Protein AF-A0A954LPU4-F1 (afdb_monomer)

Mean predicted aligned error: 6.46 Å

Secondary structure (DSSP, 8-state):
--HHHHHHHHHHHHHHHHTTSTT---HHHHHHHHHHHHHHHT--HHHHHHHHHHHHHHHHHHHHSS--HHHHHHHHHH-

Nearest PDB structures (foldseek):
  5n8y-assembly1_M  TM=4.790E-01  e=3.927E+00  Synechococcus elongatus
  4g86-assembly1_B  TM=5.015E-01  e=5.611E+00  Synechococcus elongatus PCC 7942 = FACHB-805
  1r8j-assembly1_A  TM=4.790E-01  e=5.955E+00  Synechococcus elongatus PCC 7942 = FACHB-805

pLDDT: mean 80.1, std 10.92, range [44.56, 92.25]

Solvent-accessible surface area (backbone atoms only — not comparable to full-atom values): 4564 Å² total; per-residue (Å²): 132,63,62,64,38,42,49,49,47,52,49,52,51,50,48,61,57,49,52,65,44,92,87,44,85,47,70,64,58,56,51,49,51,53,52,50,50,59,61,54,70,73,52,50,73,70,55,50,52,47,36,54,57,24,43,54,47,50,42,52,52,40,64,75,53,86,59,51,67,69,61,50,52,53,52,58,74,77,110

Foldseek 3Di:
DLVVLLVVLVLLLVLVLVCPPPPDPPVVSVVVVVVVVVVCVPDDPVSVVSNLVSLVVVLVVCVVPVNDPSSNVSSVVVD

Structure (mmCIF, N/CA/C/O backbone):
data_AF-A0A954LPU4-F1
#
_entry.id   AF-A0A954LPU4-F1
#
loop_
_atom_site.group_PDB
_atom_site.id
_atom_site.type_symbol
_atom_site.label_atom_id
_atom_site.label_alt_id
_atom_site.label_comp_id
_atom_site.label_asym_id
_atom_site.label_entity_id
_atom_site.label_seq_id
_atom_site.pdbx_PDB_ins_code
_atom_site.Cartn_x
_atom_site.Cartn_y
_atom_site.Cartn_z
_atom_site.occupancy
_atom_site.B_iso_or_equiv
_atom_site.auth_seq_id
_atom_site.auth_comp_id
_atom_site.auth_asym_id
_atom_site.auth_atom_id
_atom_site.pdbx_PDB_model_num
ATOM 1 N N . MET A 1 1 ? -14.167 -1.688 -4.164 1.00 44.56 1 MET A N 1
ATOM 2 C CA . MET A 1 1 ? -13.560 -0.356 -4.353 1.00 44.56 1 MET A CA 1
ATOM 3 C C . MET A 1 1 ? -13.448 0.337 -3.002 1.00 44.56 1 MET A C 1
ATOM 5 O O . MET A 1 1 ? -14.300 1.149 -2.665 1.00 44.56 1 MET A O 1
ATOM 9 N N . ASN A 1 2 ? -12.427 0.002 -2.212 1.00 55.62 2 ASN A N 1
ATOM 10 C CA . ASN A 1 2 ? -11.997 0.867 -1.110 1.00 55.62 2 ASN A CA 1
ATOM 11 C C . ASN A 1 2 ? -10.905 1.766 -1.704 1.00 55.62 2 ASN A C 1
ATOM 13 O O . ASN A 1 2 ? -9.720 1.590 -1.448 1.00 55.62 2 ASN A O 1
ATOM 17 N N . THR A 1 3 ? -11.330 2.677 -2.585 1.00 79.25 3 THR A N 1
ATOM 18 C CA . THR A 1 3 ? -10.472 3.356 -3.574 1.00 79.25 3 THR A CA 1
ATOM 19 C C . THR A 1 3 ? -9.274 4.076 -2.968 1.00 79.25 3 THR A C 1
ATOM 21 O O . THR A 1 3 ? -8.237 4.161 -3.610 1.00 79.25 3 THR A O 1
ATOM 24 N N . ILE A 1 4 ? -9.398 4.568 -1.734 1.00 86.88 4 ILE A N 1
ATOM 25 C CA . ILE A 1 4 ? -8.327 5.293 -1.042 1.00 86.88 4 ILE A CA 1
ATOM 26 C C . ILE A 1 4 ? -7.259 4.338 -0.502 1.00 86.88 4 ILE A C 1
ATOM 28 O O . ILE A 1 4 ? -6.078 4.636 -0.617 1.00 86.88 4 ILE A O 1
ATOM 32 N N . ALA A 1 5 ? -7.651 3.191 0.060 1.00 87.12 5 ALA A N 1
ATOM 33 C CA . ALA A 1 5 ? -6.693 2.219 0.588 1.00 87.12 5 ALA A CA 1
ATOM 34 C C . ALA A 1 5 ? -5.872 1.593 -0.546 1.00 87.12 5 ALA A C 1
ATOM 36 O O . ALA A 1 5 ? -4.657 1.493 -0.435 1.00 87.12 5 ALA A O 1
ATOM 37 N N . ASP A 1 6 ? -6.536 1.248 -1.654 1.00 87.12 6 ASP A N 1
ATOM 38 C CA . ASP A 1 6 ? -5.870 0.749 -2.860 1.00 87.12 6 ASP A CA 1
ATOM 39 C C . ASP A 1 6 ? -4.907 1.813 -3.430 1.00 87.12 6 ASP A C 1
ATOM 41 O O . ASP A 1 6 ? -3.745 1.520 -3.701 1.00 87.12 6 ASP A O 1
ATOM 45 N N 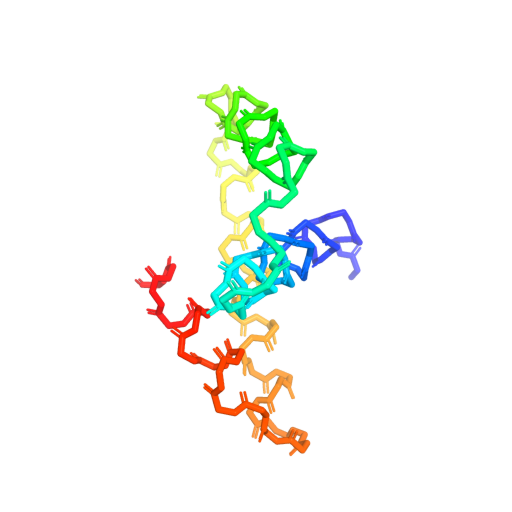. ALA A 1 7 ? -5.345 3.075 -3.528 1.00 88.00 7 ALA A N 1
ATOM 46 C CA . ALA A 1 7 ? -4.493 4.170 -3.997 1.00 88.00 7 ALA A CA 1
ATOM 47 C C . ALA A 1 7 ? -3.286 4.428 -3.081 1.00 88.00 7 ALA A C 1
ATOM 49 O O . ALA A 1 7 ? -2.195 4.689 -3.581 1.00 88.00 7 ALA A O 1
ATOM 50 N N . LEU A 1 8 ? -3.461 4.342 -1.758 1.00 88.31 8 LEU A N 1
ATOM 51 C CA . LEU A 1 8 ? -2.375 4.561 -0.803 1.00 88.31 8 LEU A CA 1
ATOM 52 C C . LEU A 1 8 ? -1.314 3.461 -0.899 1.00 88.31 8 LEU A C 1
ATOM 54 O O . LEU A 1 8 ? -0.127 3.767 -0.891 1.00 88.31 8 LEU A O 1
ATOM 58 N N . VAL A 1 9 ? -1.742 2.204 -1.040 1.00 88.06 9 VAL A N 1
ATOM 59 C CA . VAL A 1 9 ? -0.842 1.064 -1.255 1.00 88.06 9 VAL A CA 1
ATOM 60 C C . VAL A 1 9 ? -0.024 1.261 -2.532 1.00 88.06 9 VAL A C 1
ATOM 62 O O . VAL A 1 9 ? 1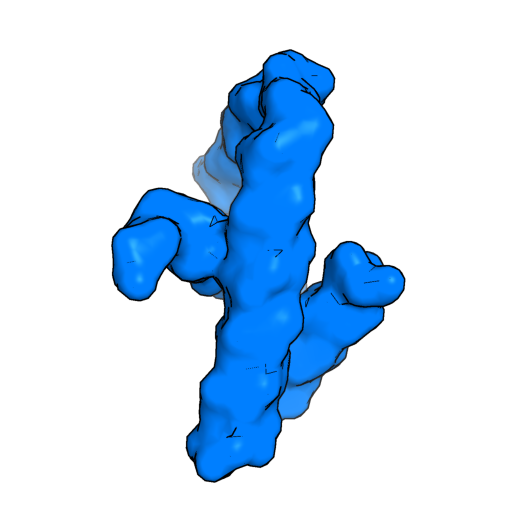.198 1.178 -2.495 1.00 88.06 9 VAL A O 1
ATOM 65 N N . TYR A 1 10 ? -0.666 1.605 -3.651 1.00 86.62 10 TYR A N 1
ATOM 66 C CA . TYR A 1 10 ? 0.061 1.884 -4.893 1.00 86.62 10 TYR A CA 1
ATOM 67 C C . TYR A 1 10 ? 1.016 3.078 -4.773 1.00 86.62 10 TYR A C 1
ATOM 69 O O . TYR A 1 10 ? 2.125 3.012 -5.297 1.00 86.62 10 TYR A O 1
ATOM 77 N N . ALA A 1 11 ? 0.606 4.155 -4.095 1.00 87.75 11 ALA A N 1
ATOM 78 C CA . ALA A 1 11 ? 1.425 5.352 -3.931 1.00 87.75 11 ALA A CA 1
ATOM 79 C C . ALA A 1 11 ? 2.681 5.079 -3.096 1.00 87.75 11 ALA A C 1
ATOM 81 O O . ALA A 1 11 ? 3.773 5.441 -3.519 1.00 87.75 11 ALA A O 1
ATOM 82 N N . VAL A 1 12 ? 2.543 4.411 -1.946 1.00 87.00 12 VAL A N 1
ATOM 83 C CA . VAL A 1 12 ? 3.693 4.091 -1.089 1.00 87.00 12 VAL A CA 1
ATOM 84 C C . VAL A 1 12 ? 4.645 3.140 -1.815 1.00 87.00 12 VAL A C 1
ATOM 86 O O . VAL A 1 12 ? 5.834 3.426 -1.853 1.00 87.00 12 VAL A O 1
ATOM 89 N N . THR A 1 13 ? 4.151 2.089 -2.478 1.00 86.69 13 THR A N 1
ATOM 90 C CA . THR A 1 13 ? 5.015 1.186 -3.259 1.00 86.69 13 THR A CA 1
ATOM 91 C C . THR A 1 13 ? 5.726 1.902 -4.401 1.00 86.69 13 THR A C 1
ATOM 93 O O . THR A 1 13 ? 6.919 1.705 -4.603 1.00 86.69 13 THR A O 1
ATOM 96 N N . TYR A 1 14 ? 5.036 2.782 -5.128 1.00 84.56 14 TYR A N 1
ATOM 97 C CA . TYR A 1 14 ? 5.664 3.571 -6.185 1.00 84.56 14 TYR A CA 1
ATOM 98 C C . TYR A 1 14 ? 6.788 4.467 -5.647 1.00 84.56 14 TYR A C 1
ATOM 100 O O . TYR A 1 14 ? 7.876 4.474 -6.216 1.00 84.56 14 TYR A O 1
ATOM 108 N N . ILE A 1 15 ? 6.543 5.188 -4.546 1.00 82.69 15 ILE A N 1
ATOM 109 C CA . ILE A 1 15 ? 7.539 6.081 -3.940 1.00 82.69 15 ILE A CA 1
ATOM 110 C C . ILE A 1 15 ? 8.735 5.273 -3.410 1.00 82.69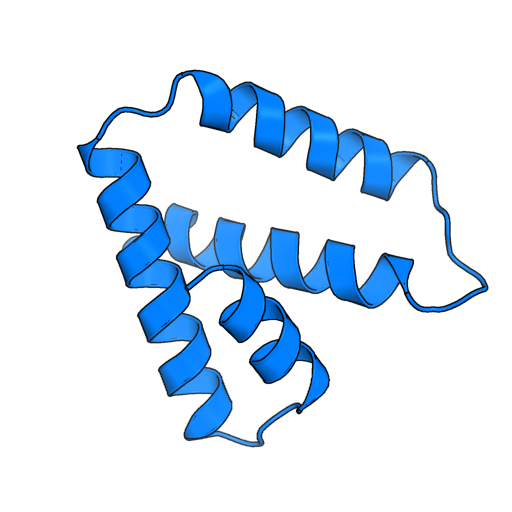 15 ILE A C 1
ATOM 112 O O . ILE A 1 15 ? 9.877 5.618 -3.702 1.00 82.69 15 ILE A O 1
ATOM 116 N N . SER A 1 16 ? 8.488 4.160 -2.710 1.00 80.06 16 SER A N 1
ATOM 117 C CA . SER A 1 16 ? 9.540 3.273 -2.188 1.00 80.06 16 SER A CA 1
ATOM 118 C C . SER A 1 16 ? 10.446 2.719 -3.288 1.00 80.06 16 SER A C 1
ATOM 120 O O . SER A 1 16 ? 11.661 2.653 -3.118 1.00 80.06 16 SER A O 1
ATOM 122 N N . LEU A 1 17 ? 9.865 2.322 -4.423 1.00 78.75 17 LEU A N 1
ATOM 123 C CA . LEU A 1 17 ? 10.620 1.771 -5.547 1.00 78.75 17 LEU A CA 1
ATOM 124 C C . LEU A 1 17 ? 11.378 2.850 -6.320 1.00 78.75 17 LEU A C 1
ATOM 126 O O . LEU A 1 17 ? 12.525 2.632 -6.706 1.00 78.75 17 LEU A O 1
ATOM 130 N N . ARG A 1 18 ? 10.766 4.025 -6.498 1.00 72.94 18 ARG A N 1
ATOM 131 C CA . ARG A 1 18 ? 11.389 5.165 -7.173 1.00 72.94 18 ARG A CA 1
ATOM 132 C C . ARG A 1 18 ? 12.582 5.717 -6.391 1.00 72.94 18 ARG A C 1
ATOM 134 O O . ARG A 1 18 ? 13.607 5.994 -7.002 1.00 72.94 18 ARG A O 1
ATOM 141 N N . GLY A 1 19 ? 12.497 5.785 -5.060 1.00 61.34 19 GLY A N 1
ATOM 142 C CA . GLY A 1 19 ? 13.621 6.181 -4.199 1.00 61.34 19 GLY A CA 1
ATOM 143 C C . GLY A 1 19 ? 14.804 5.197 -4.211 1.00 61.34 19 GLY A C 1
ATOM 144 O O . GLY A 1 19 ? 15.895 5.526 -3.760 1.00 61.34 19 GLY A O 1
ATOM 145 N N . GLY A 1 20 ? 14.625 3.982 -4.746 1.00 60.59 20 GLY A N 1
ATOM 146 C CA . GLY A 1 20 ? 15.708 3.014 -4.952 1.00 60.59 20 GLY A CA 1
ATOM 147 C C . GLY A 1 20 ? 16.550 3.267 -6.212 1.00 60.59 20 GLY A C 1
ATOM 148 O O . GLY A 1 20 ? 17.671 2.754 -6.319 1.00 60.59 20 GLY A O 1
ATOM 149 N N . GLU A 1 21 ? 16.047 4.055 -7.167 1.00 60.75 21 GLU A N 1
ATOM 150 C CA . GLU A 1 21 ? 16.806 4.475 -8.343 1.00 60.75 21 GLU A CA 1
ATOM 151 C C . GLU A 1 21 ? 17.751 5.618 -7.938 1.00 60.75 21 GLU A C 1
ATOM 153 O O . GLU A 1 21 ? 17.321 6.730 -7.655 1.00 60.75 21 GLU A O 1
ATOM 158 N N . LYS A 1 22 ? 19.059 5.320 -7.908 1.00 54.28 22 LYS A N 1
ATOM 159 C CA . LYS A 1 22 ? 20.193 6.130 -7.394 1.00 54.28 22 LYS A CA 1
ATOM 160 C C . LYS A 1 22 ? 20.285 7.617 -7.793 1.00 54.28 22 LYS A C 1
ATOM 162 O O . LYS A 1 22 ? 21.197 8.283 -7.311 1.00 54.28 22 LYS A O 1
ATOM 167 N N . ASP A 1 23 ? 19.401 8.118 -8.644 1.00 55.62 23 ASP A N 1
ATOM 168 C CA . ASP A 1 23 ? 19.409 9.490 -9.154 1.00 55.62 23 ASP A CA 1
ATOM 169 C C . ASP A 1 23 ? 18.244 10.358 -8.626 1.00 55.62 23 ASP A C 1
ATOM 171 O O . ASP A 1 23 ? 18.190 11.541 -8.961 1.00 55.62 23 ASP A O 1
ATOM 175 N N . PHE A 1 24 ? 17.339 9.820 -7.791 1.00 53.81 24 PHE A N 1
ATOM 176 C CA . PHE A 1 24 ? 16.141 10.530 -7.311 1.00 53.81 24 PHE A CA 1
ATOM 177 C C . PHE A 1 24 ? 15.863 10.344 -5.807 1.00 53.81 24 PHE A C 1
ATOM 179 O O . PHE A 1 24 ? 14.747 10.008 -5.415 1.00 53.81 24 PHE A O 1
ATOM 186 N N . ASP A 1 25 ? 16.844 10.635 -4.946 1.00 55.25 25 ASP A N 1
ATOM 187 C CA . ASP A 1 25 ? 16.540 11.073 -3.571 1.00 55.25 25 ASP A CA 1
ATOM 188 C C . ASP A 1 25 ? 15.956 12.500 -3.649 1.00 55.25 25 ASP A C 1
ATOM 190 O O . ASP A 1 25 ? 16.619 13.489 -3.336 1.00 55.25 25 ASP A O 1
ATOM 194 N N . ASP A 1 26 ? 14.738 12.624 -4.180 1.00 62.22 26 ASP A N 1
ATOM 195 C CA . ASP A 1 26 ? 13.985 13.874 -4.127 1.00 62.22 26 ASP A CA 1
ATOM 196 C C . ASP A 1 26 ? 13.442 13.993 -2.697 1.00 62.22 26 ASP A C 1
ATOM 198 O O . ASP A 1 26 ? 12.634 13.168 -2.263 1.00 62.22 26 ASP A O 1
ATOM 202 N N . ASP A 1 27 ? 13.878 15.010 -1.948 1.00 66.81 27 ASP A N 1
ATOM 203 C CA . ASP A 1 27 ? 13.435 15.275 -0.564 1.00 66.81 27 ASP A CA 1
ATOM 204 C C . ASP A 1 27 ? 11.890 15.287 -0.432 1.00 66.81 27 ASP A C 1
ATOM 206 O O . ASP A 1 27 ? 11.330 15.040 0.640 1.00 66.81 27 ASP A O 1
ATOM 210 N N . GLU A 1 28 ? 11.184 15.545 -1.538 1.00 71.62 28 GLU A N 1
ATOM 211 C CA . GLU A 1 28 ? 9.726 15.498 -1.652 1.00 71.62 28 GLU A CA 1
ATOM 212 C C . GLU A 1 28 ? 9.137 14.090 -1.440 1.00 71.62 28 GLU A C 1
ATOM 214 O O . GLU A 1 28 ? 8.107 13.957 -0.771 1.00 71.62 28 GLU A O 1
ATOM 219 N N . ASP A 1 29 ? 9.791 13.040 -1.946 1.00 76.88 29 ASP A N 1
ATOM 220 C CA . ASP A 1 29 ? 9.338 11.647 -1.832 1.00 76.88 29 ASP A CA 1
ATOM 221 C C . ASP A 1 29 ? 9.497 11.143 -0.381 1.00 76.88 29 ASP A C 1
ATOM 223 O O . ASP A 1 29 ? 8.594 10.502 0.172 1.00 76.88 29 ASP A O 1
ATOM 227 N N . VAL A 1 30 ? 10.581 11.542 0.297 1.00 77.56 30 VAL A N 1
ATOM 228 C CA . VAL A 1 30 ? 10.776 11.297 1.738 1.00 77.56 30 VAL A CA 1
ATOM 229 C C . VAL A 1 30 ? 9.705 12.022 2.559 1.00 77.56 30 VAL A C 1
ATOM 231 O O . VAL A 1 30 ? 9.044 11.405 3.398 1.00 77.56 30 VAL A O 1
ATOM 234 N N . GLY 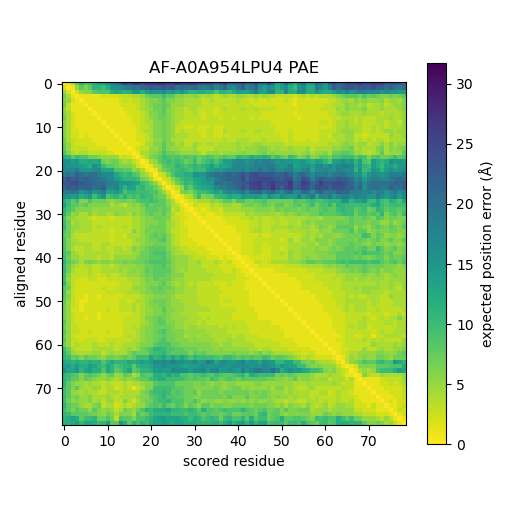A 1 31 ? 9.460 13.308 2.282 1.00 81.19 31 GLY A N 1
ATOM 235 C CA . GLY A 1 31 ? 8.434 14.091 2.979 1.00 81.19 31 GLY A CA 1
ATOM 236 C C . GLY A 1 31 ? 7.011 13.551 2.782 1.00 81.19 31 GLY A C 1
ATOM 237 O O . GLY A 1 31 ? 6.183 13.592 3.703 1.00 81.19 31 GLY A O 1
ATOM 238 N N . ALA A 1 32 ? 6.715 12.992 1.605 1.00 83.56 32 ALA A N 1
ATOM 239 C CA . ALA A 1 32 ? 5.451 12.317 1.335 1.00 83.56 32 ALA A CA 1
ATOM 240 C C . ALA A 1 32 ? 5.295 11.044 2.183 1.00 83.56 32 ALA A C 1
ATOM 242 O O . ALA A 1 32 ? 4.250 10.860 2.817 1.00 83.56 32 ALA A O 1
ATOM 243 N N . LEU A 1 33 ? 6.331 10.200 2.265 1.00 82.56 33 LEU A N 1
ATOM 244 C CA . LEU A 1 33 ? 6.313 8.997 3.105 1.00 82.56 33 LEU A CA 1
ATOM 245 C C . LEU A 1 33 ? 6.185 9.332 4.595 1.00 82.56 33 LEU A C 1
ATOM 247 O O . LEU A 1 33 ? 5.385 8.704 5.291 1.00 82.56 33 LEU A O 1
ATOM 251 N N . GLU A 1 34 ? 6.894 10.351 5.084 1.00 83.94 34 GLU A N 1
ATOM 252 C CA . GLU A 1 34 ? 6.770 10.819 6.470 1.00 83.94 34 GLU A CA 1
ATOM 253 C C . GLU A 1 34 ? 5.351 11.313 6.781 1.00 83.94 34 GLU A C 1
ATOM 255 O O . GLU A 1 34 ? 4.782 10.980 7.825 1.00 83.94 34 GLU A O 1
ATOM 260 N N . SER A 1 35 ? 4.737 12.053 5.853 1.00 85.75 35 SER A N 1
ATOM 261 C CA . SER A 1 35 ? 3.362 12.546 5.995 1.00 85.75 35 SER A CA 1
ATOM 262 C C . SER A 1 35 ? 2.344 11.404 6.024 1.00 85.75 35 SER A C 1
ATOM 264 O O . SER A 1 35 ? 1.422 11.407 6.847 1.00 85.75 35 SER A O 1
ATOM 266 N N . ILE A 1 36 ? 2.518 10.400 5.158 1.00 86.50 36 ILE A N 1
ATOM 267 C CA . ILE A 1 36 ? 1.683 9.193 5.136 1.00 86.50 36 ILE A CA 1
ATOM 268 C C . ILE A 1 36 ? 1.853 8.415 6.445 1.00 86.50 36 ILE A C 1
ATOM 270 O O . ILE A 1 36 ? 0.859 8.052 7.076 1.00 86.50 36 ILE A O 1
ATOM 274 N N . ALA A 1 37 ? 3.087 8.214 6.909 1.00 85.75 37 ALA A N 1
ATOM 275 C CA . ALA A 1 37 ? 3.368 7.528 8.166 1.00 85.75 37 ALA A CA 1
ATOM 276 C C . ALA A 1 37 ? 2.745 8.256 9.370 1.00 85.75 37 ALA A C 1
ATOM 278 O O . ALA A 1 37 ? 2.118 7.623 10.224 1.00 85.75 37 ALA A O 1
ATOM 279 N N . ALA A 1 38 ? 2.846 9.587 9.416 1.00 86.81 38 ALA A N 1
ATOM 280 C CA . ALA A 1 38 ? 2.225 10.404 10.453 1.00 86.81 38 ALA A CA 1
ATOM 281 C C . ALA A 1 38 ? 0.692 10.279 10.445 1.00 86.81 38 ALA A C 1
ATOM 283 O O . ALA A 1 38 ? 0.085 10.121 11.506 1.00 86.81 38 ALA A O 1
ATOM 284 N N . MET A 1 39 ? 0.064 10.282 9.263 1.00 85.12 39 MET A N 1
ATOM 285 C CA . MET A 1 39 ? -1.381 10.075 9.118 1.00 85.12 39 MET A CA 1
ATOM 286 C C . MET A 1 39 ? -1.807 8.677 9.588 1.00 85.12 39 MET A C 1
ATOM 288 O O . MET A 1 39 ? -2.817 8.530 10.274 1.00 85.12 39 MET A O 1
ATOM 292 N N . LEU A 1 40 ? -1.025 7.647 9.262 1.00 86.06 40 LEU A N 1
ATOM 293 C CA . LEU A 1 40 ? -1.321 6.261 9.629 1.00 86.06 40 LEU A CA 1
ATOM 294 C C . LEU A 1 40 ? -1.025 5.937 11.101 1.00 86.06 40 LEU A C 1
ATOM 296 O O . LEU A 1 40 ? -1.544 4.949 11.628 1.00 86.06 40 LEU A O 1
ATOM 300 N N . CYS A 1 41 ? -0.244 6.770 11.794 1.00 89.62 41 CYS A N 1
ATOM 301 C CA . CYS A 1 41 ? 0.079 6.594 13.212 1.00 89.62 41 CYS A CA 1
ATOM 302 C C . CYS A 1 41 ? -1.183 6.544 14.094 1.00 89.62 41 CYS A C 1
ATOM 304 O O . CYS A 1 41 ? -1.268 5.744 15.029 1.00 89.62 41 CYS A O 1
ATOM 306 N N . SER A 1 42 ? -2.205 7.332 13.750 1.00 88.69 42 SER A N 1
ATOM 307 C CA . SER A 1 42 ? -3.498 7.371 14.442 1.00 88.69 42 SER A CA 1
ATOM 308 C C . SER A 1 42 ? -4.580 6.498 13.795 1.00 88.69 42 SER A C 1
ATOM 310 O O . SER A 1 42 ? -5.724 6.515 14.255 1.00 88.69 42 SER A O 1
ATOM 312 N N . ALA A 1 43 ? -4.239 5.703 12.772 1.00 88.62 43 ALA A N 1
ATOM 313 C CA . ALA A 1 43 ? -5.204 4.866 12.070 1.00 88.62 43 ALA A CA 1
ATOM 314 C C . ALA A 1 43 ? -5.866 3.855 13.015 1.00 88.62 43 ALA A C 1
ATOM 316 O O . ALA A 1 43 ? -5.217 3.129 13.783 1.00 88.62 43 ALA A O 1
ATOM 317 N N . THR A 1 44 ? -7.186 3.774 12.918 1.00 92.25 44 THR A N 1
ATOM 318 C CA . THR A 1 44 ? -7.995 2.804 13.644 1.00 92.25 44 THR A CA 1
ATOM 319 C C . THR A 1 44 ? -7.694 1.385 13.168 1.00 92.25 44 THR A C 1
ATOM 321 O O . THR A 1 44 ? -7.196 1.149 12.065 1.00 92.25 44 THR A O 1
ATOM 324 N N . ARG A 1 45 ? -8.062 0.389 13.982 1.00 91.12 45 ARG A N 1
ATOM 325 C CA . ARG A 1 45 ? -7.913 -1.024 13.604 1.00 91.12 45 ARG A CA 1
ATOM 326 C C . ARG A 1 45 ? -8.589 -1.345 12.264 1.00 91.12 45 ARG A C 1
ATOM 328 O O . ARG A 1 45 ? -8.010 -2.050 11.450 1.00 91.12 45 ARG A O 1
ATOM 335 N N . LYS A 1 46 ? -9.777 -0.787 12.020 1.00 90.12 46 LYS A N 1
ATOM 336 C CA . LYS A 1 46 ? -10.542 -1.016 10.788 1.00 90.12 46 LYS A CA 1
ATOM 337 C C . LYS A 1 46 ? -9.839 -0.442 9.553 1.00 90.12 46 LYS A C 1
ATOM 339 O O . LYS A 1 46 ? -9.894 -1.042 8.487 1.00 90.12 46 LYS A O 1
ATOM 344 N N . GLU A 1 47 ? -9.183 0.708 9.687 1.00 89.75 47 GLU A N 1
ATOM 345 C CA . GLU A 1 47 ? -8.410 1.318 8.597 1.00 89.75 47 GLU A CA 1
ATOM 346 C C . GLU A 1 47 ? -7.143 0.515 8.302 1.00 89.75 47 GLU A C 1
ATOM 348 O O . GLU A 1 47 ? -6.847 0.258 7.139 1.00 89.75 47 GLU A O 1
ATOM 353 N N . LYS A 1 48 ? -6.456 0.021 9.339 1.00 88.69 48 LYS A N 1
ATOM 354 C CA . LYS A 1 48 ? -5.310 -0.889 9.177 1.00 88.69 48 LYS A CA 1
ATOM 355 C C . LYS A 1 48 ? -5.709 -2.196 8.487 1.00 88.69 48 LYS A C 1
ATOM 357 O O . LYS A 1 48 ? -5.037 -2.623 7.557 1.00 88.69 48 LYS A O 1
ATOM 362 N N . GLU A 1 49 ? -6.834 -2.793 8.881 1.00 90.50 49 GLU A N 1
ATOM 363 C CA . GLU A 1 49 ? -7.397 -3.976 8.212 1.00 90.50 49 GLU A CA 1
ATOM 364 C C . GLU A 1 49 ? -7.759 -3.680 6.746 1.00 90.50 49 GLU A C 1
ATOM 366 O O . GLU A 1 49 ? -7.500 -4.497 5.864 1.00 90.50 49 GLU A O 1
ATOM 371 N N . ALA A 1 50 ? -8.313 -2.498 6.454 1.00 90.25 50 ALA A N 1
ATOM 372 C CA . ALA A 1 50 ? -8.627 -2.091 5.086 1.00 90.25 50 ALA A CA 1
ATOM 373 C C . ALA A 1 50 ? -7.374 -1.920 4.211 1.00 90.25 50 ALA A C 1
ATOM 375 O O . ALA A 1 50 ? -7.422 -2.277 3.033 1.00 90.25 50 ALA A O 1
ATOM 376 N N . LEU A 1 51 ? -6.277 -1.406 4.779 1.00 89.25 51 LEU A N 1
ATOM 377 C CA . LEU A 1 51 ? -4.980 -1.285 4.107 1.00 89.25 51 LEU A CA 1
ATOM 378 C C . LEU A 1 51 ? -4.337 -2.651 3.869 1.00 89.25 51 LEU A C 1
ATOM 380 O O . LEU A 1 51 ? -3.902 -2.917 2.756 1.00 89.25 51 LEU A O 1
ATOM 384 N N . ALA A 1 52 ? -4.364 -3.549 4.856 1.00 89.06 52 ALA A N 1
ATOM 385 C CA . ALA A 1 52 ? -3.855 -4.912 4.695 1.0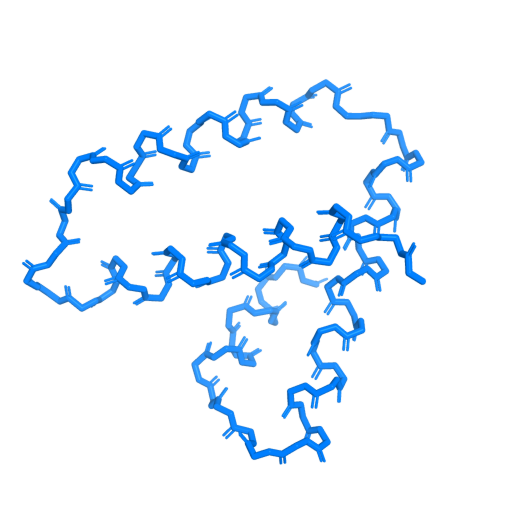0 89.06 52 ALA A CA 1
ATOM 386 C C . ALA A 1 52 ? -4.603 -5.670 3.583 1.00 89.06 52 ALA A C 1
ATOM 388 O O . ALA A 1 52 ? -3.989 -6.279 2.713 1.00 89.06 52 ALA A O 1
ATOM 389 N N . LEU A 1 53 ? -5.936 -5.563 3.548 1.00 90.69 53 LEU A N 1
ATOM 390 C CA . LEU A 1 53 ? -6.741 -6.147 2.472 1.00 90.69 53 LEU A CA 1
ATOM 391 C C . LEU A 1 53 ? -6.468 -5.502 1.106 1.00 90.69 53 LEU A C 1
ATOM 393 O O . LEU A 1 53 ? -6.673 -6.147 0.083 1.00 90.69 53 LEU A O 1
ATOM 397 N N . ALA A 1 54 ? -6.095 -4.221 1.067 1.00 89.88 54 ALA A N 1
ATOM 398 C CA . ALA A 1 54 ? -5.713 -3.543 -0.170 1.00 89.88 54 ALA A CA 1
ATOM 399 C C . ALA A 1 54 ? -4.335 -4.003 -0.666 1.00 89.88 54 ALA A C 1
ATOM 401 O O . ALA A 1 54 ? -4.193 -4.270 -1.855 1.00 89.88 54 ALA A O 1
ATOM 402 N N . ALA A 1 55 ? -3.367 -4.186 0.236 1.00 88.62 55 ALA A N 1
ATOM 403 C CA . ALA A 1 55 ? -2.054 -4.740 -0.086 1.00 88.62 55 ALA A CA 1
ATOM 404 C C . ALA A 1 55 ? -2.155 -6.164 -0.655 1.00 88.62 55 ALA A C 1
ATOM 406 O O . ALA A 1 55 ? -1.574 -6.445 -1.699 1.00 88.62 55 ALA A O 1
ATOM 407 N N . ASP A 1 56 ? -2.971 -7.030 -0.047 1.00 89.56 56 ASP A N 1
ATOM 408 C CA . ASP A 1 56 ? -3.198 -8.398 -0.539 1.00 89.56 56 ASP A CA 1
ATOM 409 C C . ASP A 1 56 ? -3.847 -8.425 -1.937 1.00 89.56 56 ASP A C 1
ATOM 411 O O . ASP A 1 56 ? -3.451 -9.200 -2.816 1.00 89.56 56 ASP A O 1
ATOM 415 N N . ARG A 1 57 ? -4.809 -7.523 -2.189 1.00 89.00 57 ARG A N 1
ATOM 416 C CA . ARG A 1 57 ? -5.391 -7.347 -3.529 1.00 89.00 57 ARG A CA 1
ATOM 417 C C . ARG A 1 57 ? -4.349 -6.881 -4.535 1.00 89.00 57 ARG A C 1
ATOM 419 O 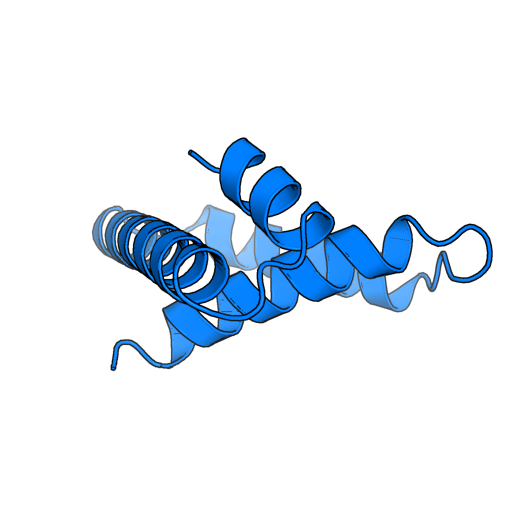O . ARG A 1 57 ? -4.238 -7.509 -5.581 1.00 89.00 57 ARG A O 1
ATOM 426 N N . ALA A 1 58 ? -3.588 -5.834 -4.217 1.00 86.62 58 ALA A N 1
ATOM 427 C CA . ALA A 1 58 ? -2.565 -5.290 -5.107 1.00 86.62 58 ALA A CA 1
ATOM 428 C C . ALA A 1 58 ? -1.499 -6.345 -5.442 1.00 86.62 58 ALA A C 1
ATOM 430 O O . ALA A 1 58 ? -1.172 -6.540 -6.609 1.00 86.62 58 ALA A O 1
ATOM 431 N N . PHE A 1 59 ? -1.042 -7.112 -4.447 1.00 85.75 59 PHE A N 1
ATOM 432 C CA . PHE A 1 59 ? -0.125 -8.232 -4.651 1.00 85.75 59 PHE A CA 1
ATOM 433 C C . PHE A 1 59 ? -0.717 -9.304 -5.575 1.00 85.75 59 PHE A C 1
ATOM 435 O O . PHE A 1 59 ? -0.056 -9.784 -6.497 1.00 85.75 59 PHE A O 1
ATOM 442 N N . THR A 1 60 ? -1.979 -9.676 -5.353 1.00 86.44 60 THR A N 1
ATOM 443 C CA . THR A 1 60 ? -2.674 -10.680 -6.167 1.00 86.44 60 THR A CA 1
ATOM 444 C C . THR A 1 60 ? -2.899 -10.200 -7.603 1.00 86.44 60 THR A C 1
ATOM 446 O O . THR A 1 60 ? -2.724 -10.978 -8.543 1.00 86.44 60 THR A O 1
ATOM 449 N N . GLU A 1 61 ? -3.279 -8.938 -7.794 1.00 86.69 61 GLU A N 1
ATOM 450 C CA . GLU A 1 61 ? -3.474 -8.317 -9.108 1.00 86.69 61 GLU A CA 1
ATOM 451 C C . GLU A 1 61 ? -2.154 -8.230 -9.881 1.00 86.69 61 GLU A C 1
ATOM 453 O O . GLU A 1 61 ? -2.092 -8.668 -11.031 1.00 86.69 61 GLU A O 1
ATOM 458 N N . GLU A 1 62 ? -1.083 -7.769 -9.233 1.00 85.44 62 GLU A N 1
ATOM 459 C CA . GLU A 1 62 ? 0.250 -7.673 -9.832 1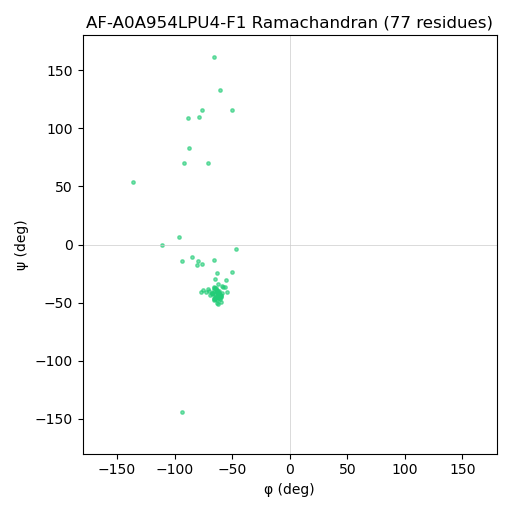.00 85.44 62 GLU A CA 1
ATOM 460 C C . GLU A 1 62 ? 0.787 -9.058 -10.225 1.00 85.44 62 GLU A C 1
ATOM 462 O O . GLU A 1 62 ? 1.301 -9.248 -11.327 1.00 85.44 62 GLU A O 1
ATOM 467 N N . LYS A 1 63 ? 0.588 -10.066 -9.365 1.00 83.94 63 LYS A N 1
ATOM 468 C CA . LYS A 1 63 ? 1.013 -11.450 -9.618 1.00 83.94 63 LYS A CA 1
ATOM 469 C C . LYS A 1 63 ? 0.269 -12.104 -10.784 1.00 83.94 63 LYS A C 1
ATOM 471 O O . LYS A 1 63 ? 0.858 -12.903 -11.508 1.00 83.94 63 LYS A O 1
ATOM 476 N N . ASN A 1 64 ? -1.022 -11.815 -10.938 1.00 83.25 64 ASN A N 1
ATOM 477 C CA . ASN A 1 64 ? -1.856 -12.389 -11.998 1.00 83.25 64 ASN A CA 1
ATOM 478 C C . ASN A 1 64 ? -1.765 -11.617 -13.328 1.00 83.25 64 ASN A C 1
ATOM 480 O O . ASN A 1 64 ? -2.284 -12.092 -14.340 1.00 83.25 64 ASN A O 1
ATOM 484 N N . GLY A 1 65 ? -1.147 -10.433 -13.327 1.00 77.44 65 GLY A N 1
ATOM 485 C CA . GLY A 1 65 ? -0.908 -9.606 -14.506 1.00 77.44 65 GLY A CA 1
ATOM 486 C C . GLY A 1 65 ? 0.463 -9.840 -15.149 1.00 77.44 65 GLY A C 1
ATOM 487 O O . GLY A 1 65 ? 0.979 -10.956 -15.204 1.00 77.44 65 GLY A O 1
ATOM 488 N N . ALA A 1 66 ? 1.061 -8.760 -15.658 1.00 72.00 66 ALA A N 1
ATOM 489 C CA . ALA A 1 66 ? 2.455 -8.733 -16.095 1.00 72.00 66 ALA A CA 1
ATOM 490 C C . ALA A 1 66 ? 3.336 -8.386 -14.889 1.00 72.00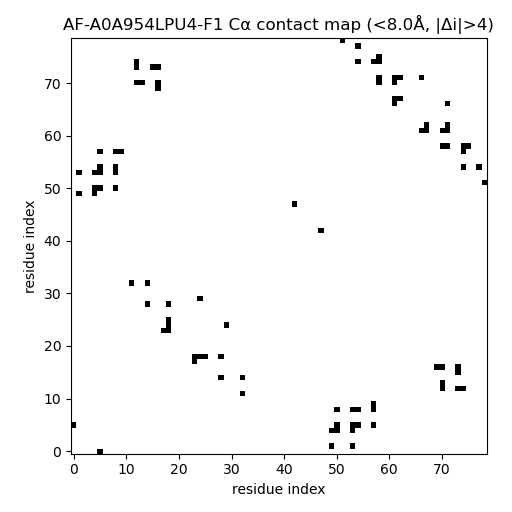 66 ALA A C 1
ATOM 492 O O . ALA A 1 66 ? 3.655 -7.221 -14.673 1.00 72.00 66 ALA A O 1
ATOM 493 N N . ALA A 1 67 ? 3.650 -9.406 -14.091 1.00 74.19 67 ALA A N 1
ATOM 494 C CA . ALA A 1 67 ? 4.332 -9.260 -12.812 1.00 74.19 67 ALA A CA 1
ATOM 495 C C . ALA A 1 67 ? 5.597 -8.395 -12.910 1.00 74.19 67 ALA A C 1
ATOM 497 O O . ALA A 1 67 ? 6.581 -8.782 -13.545 1.00 74.19 67 ALA A O 1
ATOM 498 N N . ARG A 1 68 ? 5.582 -7.248 -12.227 1.00 80.19 68 ARG A N 1
ATOM 499 C CA . ARG A 1 68 ? 6.785 -6.464 -11.942 1.00 80.19 68 ARG A CA 1
ATOM 500 C C . ARG A 1 68 ? 7.384 -6.970 -10.634 1.00 80.19 68 ARG A C 1
ATOM 502 O O . ARG A 1 68 ? 6.802 -6.788 -9.566 1.00 80.19 68 ARG A O 1
ATOM 509 N N . GLU A 1 69 ? 8.524 -7.655 -10.722 1.00 82.12 69 GLU A N 1
ATOM 510 C CA . GLU A 1 69 ? 9.135 -8.350 -9.577 1.00 82.12 69 GLU A CA 1
ATOM 511 C C . GLU A 1 69 ? 9.448 -7.409 -8.406 1.00 82.12 69 GLU A C 1
ATOM 513 O O . GLU A 1 69 ? 9.254 -7.782 -7.254 1.00 82.12 69 GLU A O 1
ATOM 518 N N . GLU A 1 70 ? 9.855 -6.178 -8.698 1.00 80.25 70 GLU A N 1
ATOM 519 C CA . GLU A 1 70 ? 10.118 -5.121 -7.716 1.00 80.25 70 GLU A CA 1
ATOM 520 C C . GLU A 1 70 ? 8.863 -4.714 -6.914 1.00 80.25 70 GLU A C 1
ATOM 522 O O . GLU A 1 70 ? 8.924 -4.608 -5.692 1.00 80.25 70 GLU A O 1
ATOM 527 N N . PHE A 1 71 ? 7.696 -4.614 -7.561 1.00 79.06 71 PHE A N 1
ATOM 528 C CA . PHE A 1 71 ? 6.414 -4.350 -6.892 1.00 79.06 71 PHE A CA 1
ATOM 529 C C . PHE A 1 71 ? 5.998 -5.529 -6.011 1.00 79.06 71 PHE A C 1
ATOM 531 O O . PHE A 1 71 ? 5.567 -5.339 -4.877 1.00 79.06 71 PHE A O 1
ATOM 538 N N . LEU A 1 72 ? 6.172 -6.762 -6.497 1.00 79.94 72 LEU A N 1
ATOM 539 C CA . LEU A 1 72 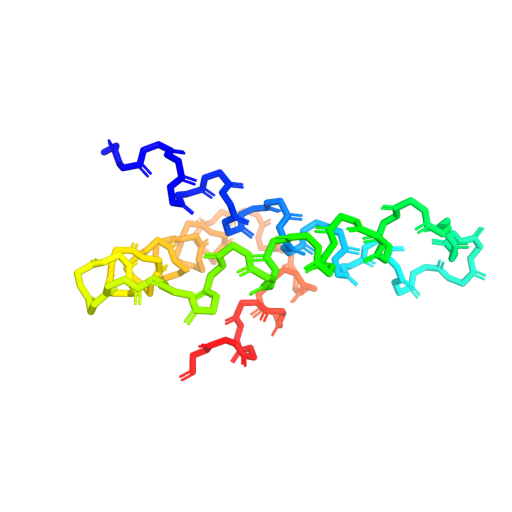? 5.884 -7.961 -5.706 1.00 79.94 72 LEU A CA 1
ATOM 540 C C . LEU A 1 72 ? 6.799 -8.088 -4.481 1.00 79.94 72 LEU A C 1
ATOM 542 O O . LEU A 1 72 ? 6.336 -8.529 -3.429 1.00 79.94 72 LEU A O 1
ATOM 546 N N . GLN A 1 73 ? 8.075 -7.717 -4.609 1.00 81.69 73 GLN A N 1
ATOM 547 C CA . GLN A 1 73 ? 9.014 -7.695 -3.489 1.00 81.69 73 GLN A CA 1
ATOM 548 C C . GLN A 1 73 ? 8.619 -6.645 -2.451 1.00 81.69 73 GLN A C 1
ATOM 550 O O . GLN A 1 73 ? 8.557 -6.986 -1.272 1.00 81.69 73 GLN A O 1
ATOM 555 N N . ASP A 1 74 ? 8.296 -5.418 -2.871 1.00 80.81 74 ASP A N 1
ATOM 556 C CA . ASP A 1 74 ? 7.883 -4.353 -1.951 1.00 80.81 74 ASP A CA 1
ATOM 557 C C . ASP A 1 74 ? 6.593 -4.721 -1.205 1.00 80.81 74 ASP A C 1
ATOM 559 O O . ASP A 1 74 ? 6.596 -4.758 0.026 1.00 80.81 74 ASP A O 1
ATOM 563 N N . TYR A 1 75 ? 5.538 -5.144 -1.914 1.00 79.12 75 TYR A N 1
ATOM 564 C CA . TYR A 1 75 ? 4.308 -5.642 -1.281 1.00 79.12 75 TYR A CA 1
ATOM 565 C C . TYR A 1 75 ? 4.575 -6.803 -0.313 1.00 79.12 75 TYR A C 1
ATOM 567 O O . TYR A 1 75 ? 3.946 -6.894 0.742 1.00 79.12 75 TYR A O 1
ATOM 575 N N . GLY A 1 76 ? 5.525 -7.680 -0.650 1.00 71.06 76 GLY A N 1
ATOM 576 C CA . GLY A 1 76 ? 5.957 -8.787 0.198 1.00 71.06 76 GLY A CA 1
ATOM 577 C C . GLY A 1 76 ? 6.588 -8.355 1.524 1.00 71.06 76 GLY A C 1
ATOM 578 O O . GLY A 1 76 ? 6.546 -9.126 2.474 1.00 71.06 76 GLY A O 1
ATOM 579 N N . THR A 1 77 ? 7.140 -7.143 1.622 1.00 77.25 77 THR A N 1
ATOM 580 C CA . THR A 1 77 ? 7.700 -6.624 2.883 1.00 77.25 77 THR A CA 1
ATOM 581 C C . THR A 1 77 ? 6.642 -6.083 3.846 1.00 77.25 77 THR A C 1
ATOM 583 O O . THR A 1 77 ? 6.939 -5.867 5.020 1.00 77.25 77 THR A O 1
ATOM 586 N N . TRP A 1 78 ? 5.413 -5.859 3.371 1.00 70.50 78 TRP A N 1
ATOM 587 C CA . TRP A 1 78 ? 4.322 -5.303 4.178 1.00 70.50 78 TRP A CA 1
ATOM 588 C C . TRP A 1 78 ? 3.434 -6.387 4.807 1.00 70.50 78 TRP A C 1
ATOM 590 O O . TRP A 1 78 ? 2.626 -6.073 5.686 1.00 70.50 78 TRP A O 1
ATOM 600 N N . MET A 1 79 ? 3.559 -7.632 4.333 1.00 62.16 79 MET A N 1
ATOM 601 C CA . MET A 1 79 ? 2.820 -8.821 4.779 1.00 62.16 79 MET A CA 1
ATOM 602 C C . MET A 1 79 ? 3.630 -9.645 5.780 1.00 62.16 79 MET A C 1
ATOM 604 O O . MET A 1 79 ? 3.009 -10.137 6.751 1.00 62.16 79 MET A O 1
#

Sequence (79 aa):
MNTIADALVYAVTYISLRGGEKDFDDDEDVGALESIAAMLCSATRKEKEALALAADRAFTEEKNGAAREEFLQDYGTWM

Radius of gyration: 12.94 Å; Cα contacts (8 Å, |Δi|>4): 48; chains: 1; bounding box: 34×28×30 Å